Protein AF-A0A938F1K5-F1 (afdb_monomer_lite)

Structure (mmCIF, N/CA/C/O backbone):
data_AF-A0A938F1K5-F1
#
_entry.id   AF-A0A938F1K5-F1
#
loop_
_atom_site.group_PDB
_atom_site.id
_atom_site.type_symbol
_atom_site.label_atom_id
_atom_site.label_alt_id
_atom_site.label_comp_id
_atom_site.label_asym_id
_atom_site.label_entity_id
_atom_site.label_seq_id
_atom_site.pdbx_PDB_ins_code
_atom_site.Cartn_x
_atom_site.Cartn_y
_atom_site.Cartn_z
_atom_site.occupancy
_atom_site.B_iso_or_equiv
_atom_site.auth_seq_id
_atom_site.auth_comp_id
_atom_site.auth_asym_id
_atom_site.auth_atom_id
_atom_site.pdbx_PDB_model_num
ATOM 1 N N . MET A 1 1 ? -72.148 15.619 46.152 1.00 45.03 1 MET A N 1
ATOM 2 C CA . MET A 1 1 ? -72.691 14.249 46.054 1.00 45.03 1 MET A CA 1
ATOM 3 C C . MET A 1 1 ? -72.839 13.900 44.579 1.00 45.03 1 MET A C 1
ATOM 5 O O . MET A 1 1 ? -73.710 14.463 43.935 1.00 45.03 1 MET A O 1
ATOM 9 N N . ASN A 1 2 ? -71.893 13.121 44.042 1.00 37.00 2 ASN A N 1
ATOM 10 C CA . ASN A 1 2 ? -72.047 12.071 43.017 1.00 37.00 2 ASN A CA 1
ATOM 11 C C . ASN A 1 2 ? -70.703 11.811 42.325 1.00 37.00 2 ASN A C 1
ATOM 13 O O . ASN A 1 2 ? -70.146 12.663 41.639 1.00 37.00 2 ASN A O 1
ATOM 17 N N . HIS A 1 3 ? -70.195 10.608 42.582 1.00 43.59 3 HIS A N 1
ATOM 18 C CA . HIS A 1 3 ? -69.033 9.993 41.961 1.00 43.59 3 HIS A CA 1
ATOM 19 C C . HIS A 1 3 ? -69.298 9.670 40.489 1.00 43.59 3 HIS A C 1
ATOM 21 O O . HIS A 1 3 ? -70.386 9.212 40.147 1.00 43.59 3 HIS A O 1
ATOM 27 N N . ASN A 1 4 ? -68.254 9.737 39.661 1.00 49.34 4 ASN A N 1
ATOM 28 C CA . ASN A 1 4 ? -68.052 8.700 38.657 1.00 49.34 4 ASN A CA 1
ATOM 29 C C . ASN A 1 4 ? -66.555 8.449 38.436 1.00 49.34 4 ASN A C 1
ATOM 31 O O . ASN A 1 4 ? -65.788 9.358 38.127 1.00 49.34 4 ASN A O 1
ATOM 35 N N . LEU A 1 5 ? -66.154 7.202 38.674 1.00 49.12 5 LEU A N 1
ATOM 36 C CA . LEU A 1 5 ? -64.832 6.655 38.397 1.00 49.12 5 LEU A CA 1
ATOM 37 C C . LEU A 1 5 ? -64.698 6.388 36.896 1.00 49.12 5 LEU A C 1
ATOM 39 O O . LEU A 1 5 ? -65.595 5.797 36.305 1.00 49.12 5 LEU A O 1
ATOM 43 N N . ASN A 1 6 ? -63.531 6.679 36.318 1.00 47.38 6 ASN A N 1
ATOM 44 C CA . ASN A 1 6 ? -63.042 5.892 35.191 1.00 47.38 6 ASN A CA 1
ATOM 45 C C . ASN A 1 6 ? -61.518 5.720 35.258 1.00 47.38 6 ASN A C 1
ATOM 47 O O . ASN A 1 6 ? -60.753 6.682 35.276 1.00 47.38 6 ASN A O 1
ATOM 51 N N . LYS A 1 7 ? -61.109 4.451 35.343 1.00 47.84 7 LYS A N 1
ATOM 52 C CA . LYS A 1 7 ? -59.736 3.938 35.263 1.00 47.84 7 LYS A CA 1
ATOM 53 C C . LYS A 1 7 ? -59.241 3.987 33.815 1.00 47.84 7 LYS A C 1
ATOM 55 O O . LYS A 1 7 ? -59.964 3.530 32.945 1.00 47.84 7 LYS A O 1
ATOM 60 N N . HIS A 1 8 ? -57.974 4.345 33.604 1.00 39.22 8 HIS A N 1
ATOM 61 C CA . HIS A 1 8 ? -57.104 3.810 32.537 1.00 39.22 8 HIS A CA 1
ATOM 62 C C . HIS A 1 8 ? -55.641 4.020 32.974 1.00 39.22 8 HIS A C 1
ATOM 64 O O . HIS A 1 8 ? -55.152 5.140 33.004 1.00 39.22 8 HIS A O 1
ATOM 70 N N . SER A 1 9 ? -55.033 3.057 33.672 1.00 36.84 9 SER A N 1
ATOM 71 C CA . SER A 1 9 ? -54.115 2.017 33.167 1.00 36.84 9 SER A CA 1
ATOM 72 C C . SER A 1 9 ? -53.056 2.462 32.140 1.00 36.84 9 SER A C 1
ATOM 74 O O . SER A 1 9 ? -53.370 2.816 31.008 1.00 36.84 9 SER A O 1
ATOM 76 N N . HIS A 1 10 ? -51.805 2.362 32.600 1.00 41.28 10 HIS A N 1
ATOM 77 C CA . HIS A 1 10 ? -50.490 2.331 31.952 1.00 41.28 10 HIS A CA 1
ATOM 78 C C . HIS A 1 10 ? -50.377 2.198 30.424 1.00 41.28 10 HIS A C 1
ATOM 80 O O . HIS A 1 10 ? -50.925 1.280 29.818 1.00 41.28 10 HIS A O 1
ATOM 86 N N . ASN A 1 11 ? -49.424 2.951 29.853 1.00 33.06 11 ASN A N 1
ATOM 87 C CA . ASN A 1 11 ? -48.553 2.415 28.803 1.00 33.06 11 ASN A CA 1
ATOM 88 C C . ASN A 1 11 ? -47.155 3.073 28.817 1.00 33.06 11 ASN A C 1
ATOM 90 O O . ASN A 1 11 ? -46.880 4.016 28.078 1.00 33.06 11 ASN A O 1
ATOM 94 N N . HIS A 1 12 ? -46.249 2.567 29.662 1.00 39.44 12 HIS A N 1
ATOM 95 C CA . HIS A 1 12 ? -44.811 2.787 29.482 1.00 39.44 12 HIS A CA 1
ATOM 96 C C . HIS A 1 12 ? -44.342 1.904 28.318 1.00 39.44 12 HIS A C 1
ATOM 98 O O . HIS A 1 12 ? -44.033 0.726 28.501 1.00 39.44 12 HIS A O 1
ATOM 104 N N . LYS A 1 13 ? -44.289 2.460 27.103 1.00 39.50 13 LYS A N 1
ATOM 105 C CA . LYS A 1 13 ? -43.637 1.787 25.977 1.00 39.50 13 LYS A CA 1
ATOM 106 C C . LYS A 1 13 ? -42.126 1.751 26.210 1.00 39.50 13 LYS A C 1
ATOM 108 O O . LYS A 1 13 ? -41.447 2.773 26.194 1.00 39.50 13 LYS A O 1
ATOM 113 N N . GLN A 1 14 ? -41.626 0.535 26.407 1.00 43.91 14 GLN A N 1
ATOM 114 C CA . GLN A 1 14 ? -40.222 0.150 26.319 1.00 43.91 14 GLN A CA 1
ATOM 115 C C . GLN A 1 14 ? -39.582 0.670 25.020 1.00 43.91 14 GLN A C 1
ATOM 117 O O . GLN A 1 14 ? -39.765 0.095 23.950 1.00 43.91 14 GLN A O 1
ATOM 122 N N . HIS A 1 15 ? -38.747 1.699 25.130 1.00 40.53 15 HIS A N 1
ATOM 123 C CA . HIS A 1 15 ? -37.741 2.052 24.128 1.00 40.53 15 HIS A CA 1
ATOM 124 C C . HIS A 1 15 ? -36.351 1.774 24.710 1.00 40.53 15 HIS A C 1
ATOM 126 O O . HIS A 1 15 ? -35.669 2.675 25.174 1.00 40.53 15 HIS A O 1
ATOM 132 N N . GLY A 1 16 ? -35.938 0.503 24.729 1.00 40.06 16 GLY A N 1
ATOM 133 C CA . GLY A 1 16 ? -34.612 0.119 25.244 1.00 40.06 16 GLY A CA 1
ATOM 134 C C . GLY A 1 16 ? -33.884 -0.975 24.462 1.00 40.06 16 GLY A C 1
ATOM 135 O O . GLY A 1 16 ? -32.674 -1.110 24.598 1.00 40.06 16 GLY A O 1
ATOM 136 N N . LYS A 1 17 ? -34.572 -1.748 23.610 1.00 42.88 17 LYS A N 1
ATOM 137 C CA . LYS A 1 17 ? -33.979 -2.959 23.006 1.00 42.88 17 LYS A CA 1
ATOM 138 C C . LYS A 1 17 ? -33.414 -2.790 21.587 1.00 42.88 17 LYS A C 1
ATOM 140 O O . LYS A 1 17 ? -32.653 -3.639 21.144 1.00 42.88 17 LYS A O 1
ATOM 145 N N . THR A 1 18 ? -33.696 -1.688 20.889 1.00 43.84 18 THR A N 1
ATOM 146 C CA . THR A 1 18 ? -33.260 -1.505 19.483 1.00 43.84 18 THR A CA 1
ATOM 147 C C . THR A 1 18 ? -31.879 -0.841 19.332 1.00 43.84 18 THR A C 1
ATOM 149 O O . THR A 1 18 ? -31.252 -0.961 18.284 1.00 43.84 18 THR A O 1
ATOM 152 N N . GLN A 1 19 ? -31.368 -0.158 20.362 1.00 45.97 19 GLN A N 1
ATOM 153 C CA . GLN A 1 19 ? -30.104 0.601 20.287 1.00 45.97 19 GLN A CA 1
ATOM 154 C C . GLN A 1 19 ? -28.850 -0.285 20.444 1.00 45.97 19 GLN A C 1
ATOM 156 O O . GLN A 1 19 ? -27.833 -0.036 19.801 1.00 45.97 19 GLN A O 1
ATOM 161 N N . VAL A 1 20 ? -28.921 -1.351 21.250 1.00 45.34 20 VAL A N 1
ATOM 162 C CA . VAL A 1 20 ? -27.762 -2.215 21.559 1.00 45.34 20 VAL A CA 1
ATOM 163 C C . VAL A 1 20 ? -27.386 -3.117 20.376 1.00 45.34 20 VAL A C 1
ATOM 165 O O . VAL A 1 20 ? -26.205 -3.275 20.073 1.00 45.34 20 VAL A O 1
ATOM 168 N N . HIS A 1 21 ? -28.373 -3.634 19.636 1.00 46.75 21 HIS A N 1
ATOM 169 C CA . HIS A 1 21 ? -28.112 -4.492 18.473 1.00 46.75 21 HIS A CA 1
ATOM 170 C C . HIS A 1 21 ? -27.417 -3.751 17.318 1.00 46.75 21 HIS A C 1
ATOM 172 O O . HIS A 1 21 ? -26.461 -4.275 16.754 1.00 46.75 21 HIS A O 1
ATOM 178 N N . LYS A 1 22 ? -27.792 -2.494 17.029 1.00 45.00 22 LYS A N 1
ATOM 179 C CA . LYS A 1 22 ? -27.147 -1.708 15.958 1.00 45.00 22 LYS A CA 1
ATOM 180 C C . LYS A 1 22 ? -25.665 -1.412 16.221 1.00 45.00 22 LYS A C 1
ATOM 182 O O . LYS A 1 22 ? -24.889 -1.298 15.275 1.00 45.00 22 LYS A O 1
ATOM 187 N N . LYS A 1 23 ? -25.250 -1.290 17.487 1.00 46.84 23 LYS A N 1
ATOM 188 C CA . LYS A 1 23 ? -23.860 -0.960 17.846 1.00 46.84 23 LYS A CA 1
ATOM 189 C C . LYS A 1 23 ? -22.909 -2.148 17.639 1.00 46.84 23 LYS A C 1
ATOM 191 O O . LYS A 1 23 ? -21.781 -1.947 17.193 1.00 46.84 23 LYS A O 1
ATOM 196 N N . HIS A 1 24 ? -23.378 -3.376 17.888 1.00 50.62 24 HIS A N 1
ATOM 197 C CA . HIS A 1 24 ? -22.597 -4.595 17.641 1.00 50.62 24 HIS A CA 1
ATOM 198 C C . HIS A 1 24 ? -22.406 -4.898 16.147 1.00 50.62 24 HIS A C 1
ATOM 200 O O . HIS A 1 24 ? -21.309 -5.310 15.759 1.00 50.62 24 HIS A O 1
ATOM 206 N N . ASP A 1 25 ? -23.413 -4.653 15.302 1.00 57.00 25 ASP A N 1
ATOM 207 C CA . ASP A 1 25 ? -23.299 -4.889 13.853 1.00 57.00 25 ASP A CA 1
ATOM 208 C C . ASP A 1 25 ? -22.308 -3.924 13.182 1.00 57.00 25 ASP A C 1
ATOM 210 O O . ASP A 1 25 ? -21.501 -4.335 12.345 1.00 57.00 25 ASP A O 1
ATOM 214 N N . HIS A 1 26 ? -22.269 -2.659 13.614 1.00 55.59 26 HIS A N 1
ATOM 215 C CA . HIS A 1 26 ? -21.325 -1.676 13.073 1.00 55.59 26 HIS A CA 1
ATOM 216 C C . HIS A 1 26 ? -19.850 -2.017 13.343 1.00 55.59 26 HIS A C 1
ATOM 218 O O . HIS A 1 26 ? -19.008 -1.790 12.475 1.00 55.59 26 HIS A O 1
ATOM 224 N N . HIS A 1 27 ? -19.512 -2.581 14.508 1.00 53.53 27 HIS A N 1
ATOM 225 C CA . HIS A 1 27 ? -18.130 -2.995 14.794 1.00 53.53 27 HIS A CA 1
ATOM 226 C C . HIS A 1 27 ? -17.691 -4.206 13.964 1.00 53.53 27 HIS A C 1
ATOM 228 O O . HIS A 1 27 ? -16.532 -4.280 13.556 1.00 53.53 27 HIS A O 1
ATOM 234 N N . ARG A 1 28 ? -18.604 -5.136 13.656 1.00 58.69 28 ARG A N 1
ATOM 235 C CA . ARG A 1 28 ? -18.290 -6.280 12.787 1.00 58.69 28 ARG A CA 1
ATOM 236 C C . ARG A 1 28 ? -17.989 -5.853 11.354 1.00 58.69 28 ARG A C 1
ATOM 238 O O . ARG A 1 28 ? -17.042 -6.381 10.776 1.00 58.69 28 ARG A O 1
ATOM 245 N N . HIS A 1 29 ? -18.728 -4.872 10.836 1.00 60.88 29 HIS A N 1
ATOM 246 C CA . HIS A 1 29 ? -18.500 -4.330 9.496 1.00 60.88 29 HIS A CA 1
ATOM 247 C C . HIS A 1 29 ? -17.109 -3.689 9.334 1.00 60.88 29 HIS A C 1
ATOM 249 O O . HIS A 1 29 ? -16.463 -3.904 8.315 1.00 60.88 29 HIS A O 1
ATOM 255 N N . MET A 1 30 ? -16.580 -2.988 10.346 1.00 63.03 30 MET A N 1
ATOM 256 C CA . MET A 1 30 ? -15.235 -2.394 10.232 1.00 63.03 30 MET A CA 1
ATOM 257 C C . MET A 1 30 ? -14.100 -3.432 10.262 1.00 63.03 30 MET A C 1
ATOM 259 O O . MET A 1 30 ? -13.088 -3.267 9.584 1.00 63.03 30 MET A O 1
ATOM 263 N N . ILE A 1 31 ? -14.262 -4.528 11.014 1.00 67.38 31 ILE A N 1
ATOM 264 C CA . ILE A 1 31 ? -13.245 -5.593 11.093 1.00 67.38 31 ILE A CA 1
ATOM 265 C C . ILE A 1 31 ? -13.188 -6.396 9.791 1.00 67.38 31 ILE A C 1
ATOM 267 O O . ILE A 1 31 ? -12.103 -6.801 9.360 1.00 67.38 31 ILE A O 1
ATOM 271 N N . SER A 1 32 ? -14.341 -6.638 9.154 1.00 77.06 32 SER A N 1
ATOM 272 C CA . SER A 1 32 ? -14.378 -7.322 7.859 1.00 77.06 32 SER A CA 1
ATOM 273 C C . SER A 1 32 ? -13.663 -6.529 6.773 1.00 77.06 32 SER A C 1
ATOM 275 O O . SER A 1 32 ? -13.012 -7.142 5.932 1.00 77.06 32 SER A O 1
ATOM 277 N N . ASP A 1 33 ? -13.705 -5.198 6.822 1.00 83.88 33 ASP A N 1
ATOM 278 C CA . ASP A 1 33 ? -13.128 -4.356 5.775 1.00 83.88 33 ASP A CA 1
ATOM 279 C C . ASP A 1 33 ? -11.604 -4.488 5.689 1.00 83.88 33 ASP A C 1
ATOM 281 O O . ASP A 1 33 ? -11.070 -4.688 4.599 1.00 83.88 33 ASP A O 1
ATOM 285 N N . PHE A 1 34 ? -10.892 -4.449 6.821 1.00 87.75 34 PHE A N 1
ATOM 286 C CA . PHE A 1 34 ? -9.436 -4.647 6.830 1.00 87.75 34 PHE A CA 1
ATOM 287 C C . PHE A 1 34 ? -9.040 -6.061 6.410 1.00 87.75 34 PHE A C 1
ATOM 289 O O . PHE A 1 34 ? -8.086 -6.227 5.656 1.00 87.75 34 PHE A O 1
ATOM 296 N N . LYS A 1 35 ? -9.802 -7.078 6.833 1.00 91.81 35 LYS A N 1
ATOM 297 C CA . LYS A 1 35 ? -9.563 -8.467 6.423 1.00 91.81 35 LYS A CA 1
ATOM 298 C C . LYS A 1 35 ? -9.733 -8.647 4.914 1.00 91.81 35 LYS A C 1
ATOM 300 O O . LYS A 1 35 ? -8.917 -9.306 4.281 1.00 91.81 35 LYS A O 1
ATOM 305 N N . ILE A 1 36 ? -10.803 -8.093 4.348 1.00 92.94 36 ILE A N 1
ATOM 306 C CA . ILE A 1 36 ? -11.100 -8.193 2.916 1.00 92.94 36 ILE A CA 1
ATOM 307 C C . ILE A 1 36 ? -10.014 -7.474 2.113 1.00 92.94 36 ILE A C 1
ATOM 309 O O . ILE A 1 36 ? -9.461 -8.059 1.184 1.00 92.94 36 ILE A O 1
ATOM 313 N N . ARG A 1 37 ? -9.658 -6.248 2.518 1.00 95.06 37 ARG A N 1
ATOM 314 C CA . ARG A 1 37 ? -8.561 -5.487 1.907 1.00 95.06 37 ARG A CA 1
ATOM 315 C C . ARG A 1 37 ? -7.253 -6.260 1.951 1.00 95.06 37 ARG A C 1
ATOM 317 O O . ARG A 1 37 ? -6.636 -6.413 0.909 1.00 95.06 37 ARG A O 1
ATOM 324 N N . PHE A 1 38 ? -6.893 -6.809 3.113 1.00 96.44 38 PHE A N 1
ATOM 325 C CA . PHE A 1 38 ? -5.700 -7.637 3.277 1.00 96.44 38 PHE A CA 1
ATOM 326 C C . PHE A 1 38 ? -5.682 -8.808 2.290 1.00 96.44 38 PHE A C 1
ATOM 328 O O . PHE A 1 38 ? -4.712 -8.967 1.568 1.00 96.44 38 PHE A O 1
ATOM 335 N N . ILE A 1 39 ? -6.764 -9.587 2.187 1.00 96.81 39 ILE A N 1
ATOM 336 C CA . ILE A 1 39 ? -6.802 -10.759 1.297 1.00 96.81 39 ILE A CA 1
ATOM 337 C C . ILE A 1 39 ? -6.598 -10.356 -0.169 1.00 96.81 39 ILE A C 1
ATOM 339 O O . ILE A 1 39 ? -5.759 -10.940 -0.852 1.00 96.81 39 ILE A O 1
ATOM 343 N N . PHE A 1 40 ? -7.348 -9.368 -0.661 1.00 97.31 40 PHE A N 1
ATOM 344 C CA . PHE A 1 40 ? -7.239 -8.942 -2.059 1.00 97.31 40 PHE A CA 1
ATOM 345 C C . PHE A 1 40 ? -5.893 -8.281 -2.362 1.00 97.31 40 PHE A C 1
ATOM 347 O O . PHE A 1 40 ? -5.310 -8.559 -3.409 1.00 97.31 40 PHE A O 1
ATOM 354 N N . SER A 1 41 ? -5.389 -7.442 -1.453 1.00 97.25 41 SER A N 1
ATOM 355 C CA . SER A 1 41 ? -4.065 -6.832 -1.579 1.00 97.25 41 SER A CA 1
ATOM 356 C C . SER A 1 41 ? -2.971 -7.891 -1.573 1.00 97.25 41 SER A C 1
ATOM 358 O O . SER A 1 41 ? -2.186 -7.911 -2.508 1.00 97.25 41 SER A O 1
ATOM 360 N N . SER A 1 42 ? -2.999 -8.855 -0.653 1.00 97.81 42 SER A N 1
ATOM 361 C CA . SER A 1 42 ? -1.989 -9.914 -0.576 1.00 97.81 42 SER A CA 1
ATOM 362 C C . SER A 1 42 ? -1.990 -10.824 -1.799 1.00 97.81 42 SER A C 1
ATOM 364 O O . SER A 1 42 ? -0.923 -11.179 -2.293 1.00 97.81 42 SER A O 1
ATOM 366 N N . ILE A 1 43 ? -3.165 -11.162 -2.346 1.00 98.12 43 ILE A N 1
ATOM 367 C CA . ILE A 1 43 ? -3.252 -11.906 -3.613 1.00 98.12 43 ILE A CA 1
ATOM 368 C C . ILE A 1 43 ? -2.612 -11.104 -4.751 1.00 98.12 43 ILE A C 1
ATOM 370 O O . ILE A 1 43 ? -1.866 -11.672 -5.544 1.00 98.12 43 ILE A O 1
ATOM 374 N N . ALA A 1 44 ? -2.871 -9.796 -4.824 1.00 97.69 44 ALA A N 1
ATOM 375 C CA . ALA A 1 44 ? -2.260 -8.914 -5.815 1.00 97.69 44 ALA A CA 1
ATOM 376 C C . ALA A 1 44 ? -0.757 -8.678 -5.564 1.00 97.69 44 ALA A C 1
ATOM 378 O O . ALA A 1 44 ? -0.008 -8.468 -6.514 1.00 97.69 44 ALA A O 1
ATOM 379 N N . THR A 1 45 ? -0.283 -8.757 -4.321 1.00 98.00 45 THR A N 1
ATOM 380 C CA . THR A 1 45 ? 1.135 -8.611 -3.971 1.00 98.00 45 THR A CA 1
ATOM 381 C C . THR A 1 45 ? 1.972 -9.788 -4.461 1.00 98.00 45 THR A C 1
ATOM 383 O O . THR A 1 45 ? 3.131 -9.595 -4.821 1.00 98.00 45 THR A O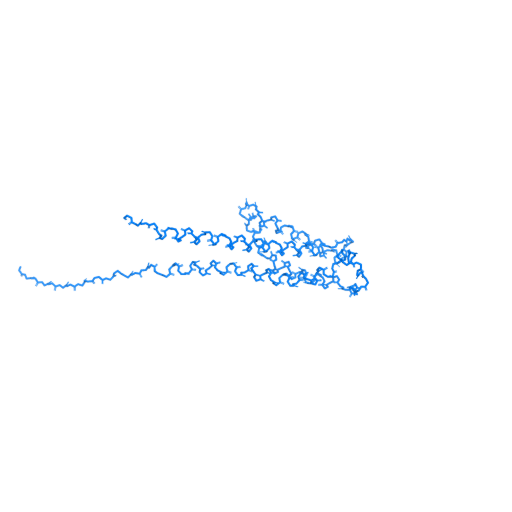 1
ATOM 386 N N . VAL A 1 46 ? 1.409 -11.000 -4.553 1.00 96.50 46 VAL A N 1
ATOM 387 C CA . VAL A 1 46 ? 2.131 -12.178 -5.071 1.00 96.50 46 VAL A CA 1
ATOM 388 C C . VAL A 1 46 ? 2.749 -11.922 -6.456 1.00 96.50 46 VAL A C 1
ATOM 390 O O . VAL A 1 46 ? 3.969 -12.056 -6.578 1.00 96.50 46 VAL A O 1
ATOM 393 N N . PRO A 1 47 ? 1.994 -11.519 -7.499 1.00 93.88 47 PRO A N 1
ATOM 394 C CA . PRO A 1 47 ? 2.598 -11.204 -8.788 1.00 93.88 47 PRO A CA 1
ATOM 395 C C . PRO A 1 47 ? 3.551 -10.002 -8.717 1.00 93.88 47 PRO A C 1
ATOM 397 O O . PRO A 1 47 ? 4.554 -10.014 -9.420 1.00 93.88 47 PRO A O 1
ATOM 400 N N . VAL A 1 48 ? 3.316 -9.006 -7.852 1.00 95.75 48 VAL A N 1
ATOM 401 C CA . VAL A 1 48 ? 4.249 -7.872 -7.666 1.00 95.75 48 VAL A CA 1
ATOM 402 C C . VAL A 1 48 ? 5.617 -8.346 -7.164 1.00 95.75 48 VAL A C 1
ATOM 404 O O . VAL A 1 48 ? 6.642 -7.922 -7.692 1.00 95.75 48 VAL A O 1
ATOM 407 N N . ILE A 1 49 ? 5.646 -9.253 -6.184 1.00 94.12 49 ILE A N 1
ATOM 408 C CA . ILE A 1 49 ? 6.887 -9.841 -5.659 1.00 94.12 49 ILE A CA 1
ATOM 409 C C . ILE A 1 49 ? 7.589 -10.668 -6.741 1.00 94.12 49 ILE A C 1
ATOM 411 O O . ILE A 1 49 ? 8.797 -10.535 -6.917 1.00 94.12 49 ILE A O 1
ATOM 415 N N . LEU A 1 50 ? 6.849 -11.486 -7.494 1.00 90.81 50 LEU A N 1
ATOM 416 C CA . LEU A 1 50 ? 7.422 -12.312 -8.564 1.00 90.81 50 LEU A CA 1
ATOM 417 C C . LEU A 1 50 ? 8.000 -11.471 -9.713 1.00 90.81 50 LEU A C 1
ATOM 419 O O . LEU A 1 50 ? 9.025 -11.831 -10.288 1.00 90.81 50 LEU A O 1
ATOM 423 N N . LEU A 1 51 ? 7.370 -10.340 -10.041 1.00 89.75 51 LEU A N 1
ATOM 424 C CA . LEU A 1 51 ? 7.836 -9.412 -11.076 1.00 89.75 51 LEU A CA 1
ATOM 425 C C . LEU A 1 51 ? 8.915 -8.427 -10.574 1.00 89.75 51 LEU A C 1
ATOM 427 O O . LEU A 1 51 ? 9.440 -7.655 -11.374 1.00 89.75 51 LEU A O 1
ATOM 431 N N . SER A 1 52 ? 9.258 -8.434 -9.280 1.00 89.38 52 SER A N 1
ATOM 432 C CA . SER A 1 52 ? 10.244 -7.508 -8.708 1.00 89.38 52 SER A CA 1
ATOM 433 C C . SER A 1 52 ? 11.674 -7.845 -9.164 1.00 89.38 52 SER A C 1
ATOM 435 O O . SER A 1 52 ? 12.130 -8.970 -8.929 1.00 89.38 52 SER A O 1
ATOM 437 N N 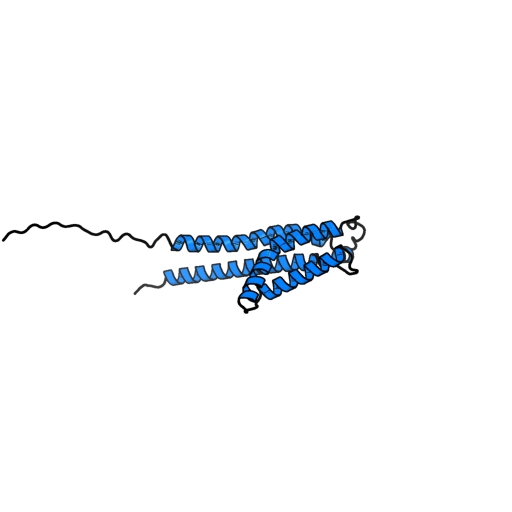. PRO A 1 53 ? 12.434 -6.883 -9.733 1.00 85.88 53 PRO A N 1
ATOM 438 C CA . PRO A 1 53 ? 13.818 -7.106 -10.164 1.00 85.88 53 PRO A CA 1
ATOM 439 C C . PRO A 1 53 ? 14.739 -7.568 -9.031 1.00 85.88 53 PRO A C 1
ATOM 441 O O . PRO A 1 53 ? 15.552 -8.470 -9.221 1.00 85.88 53 PRO A O 1
ATOM 444 N N . ILE A 1 54 ? 14.581 -6.998 -7.830 1.00 85.81 54 ILE A N 1
ATOM 445 C CA . ILE A 1 54 ? 15.387 -7.353 -6.651 1.00 85.81 54 ILE A CA 1
ATOM 446 C C . ILE A 1 54 ? 15.153 -8.819 -6.266 1.00 85.81 54 ILE A C 1
ATOM 448 O O . ILE A 1 54 ? 16.103 -9.553 -5.990 1.00 85.81 54 ILE A O 1
ATOM 452 N N . ILE A 1 55 ? 13.894 -9.263 -6.286 1.00 86.75 55 ILE A N 1
ATOM 453 C CA . ILE A 1 55 ? 13.518 -10.640 -5.948 1.00 86.75 55 ILE A CA 1
ATOM 454 C C . ILE A 1 55 ? 13.978 -11.616 -7.034 1.00 86.75 55 ILE A C 1
ATOM 456 O O . ILE A 1 55 ? 14.527 -12.669 -6.715 1.00 86.75 55 ILE A O 1
ATOM 460 N N . GLN A 1 56 ? 13.823 -11.268 -8.312 1.00 87.44 56 GLN A N 1
ATOM 461 C CA . GLN A 1 56 ? 14.311 -12.100 -9.415 1.00 87.44 56 GLN A CA 1
ATOM 462 C C . GLN A 1 56 ? 15.830 -12.253 -9.390 1.00 87.44 56 GLN A C 1
ATOM 464 O O . GLN A 1 56 ? 16.323 -13.369 -9.548 1.00 87.44 56 GLN A O 1
ATOM 469 N N . LYS A 1 57 ? 16.565 -11.171 -9.116 1.00 86.50 57 LYS A N 1
ATOM 470 C CA . LYS A 1 57 ? 18.020 -11.197 -8.933 1.00 86.50 57 LYS A CA 1
ATOM 471 C C . LYS A 1 57 ? 18.431 -12.085 -7.767 1.00 86.50 57 LYS A C 1
ATOM 473 O O . LYS A 1 57 ? 19.337 -12.906 -7.889 1.00 86.50 57 LYS A O 1
ATOM 478 N N . PHE A 1 58 ? 17.728 -11.973 -6.642 1.00 87.19 58 PHE A N 1
ATOM 479 C CA . PHE A 1 58 ? 17.960 -12.830 -5.483 1.00 87.19 58 PHE A CA 1
ATOM 480 C C . PHE A 1 58 ? 17.736 -14.319 -5.802 1.00 87.19 58 PHE A C 1
ATOM 482 O O . PHE A 1 58 ? 18.530 -15.165 -5.392 1.00 87.19 58 PHE A O 1
ATOM 489 N N . LEU A 1 59 ? 16.696 -14.640 -6.576 1.00 85.50 59 LEU A N 1
ATOM 490 C CA . LEU A 1 59 ? 16.349 -16.008 -6.977 1.00 85.50 59 LEU A CA 1
ATOM 491 C C . LEU A 1 59 ? 17.090 -16.509 -8.231 1.00 85.50 59 LEU A C 1
ATOM 493 O O . LEU A 1 59 ? 16.915 -17.668 -8.600 1.00 85.50 59 LEU A O 1
ATOM 497 N N . ARG A 1 60 ? 17.925 -15.676 -8.872 1.00 84.06 60 ARG A N 1
ATOM 498 C CA . ARG A 1 60 ? 18.600 -15.953 -10.158 1.00 84.06 60 ARG A CA 1
ATOM 499 C C . ARG A 1 60 ? 17.630 -16.312 -11.296 1.00 84.06 60 ARG A C 1
ATOM 501 O O . ARG A 1 60 ? 17.901 -17.210 -12.089 1.00 84.06 60 ARG A O 1
ATOM 508 N N . LEU A 1 61 ? 16.497 -15.613 -11.365 1.00 79.62 61 LEU A N 1
ATOM 509 C CA . LEU A 1 61 ? 15.431 -15.797 -12.367 1.00 79.62 61 LEU A CA 1
ATOM 510 C C . LEU A 1 61 ? 15.298 -14.596 -13.324 1.00 79.62 61 LEU A C 1
ATOM 512 O O . LEU A 1 61 ? 14.241 -14.404 -13.923 1.00 79.62 61 LEU A O 1
ATOM 516 N N . GLU A 1 62 ? 16.348 -13.777 -13.437 1.00 72.56 62 GLU A N 1
ATOM 517 C CA . GLU A 1 62 ? 16.351 -12.487 -14.149 1.00 72.56 62 GLU A CA 1
ATOM 518 C C . GLU A 1 62 ? 15.864 -12.599 -15.608 1.00 72.56 62 GLU A C 1
ATOM 520 O O . GLU A 1 62 ? 15.143 -11.724 -16.082 1.00 72.56 62 GLU A O 1
ATOM 525 N N . ASP A 1 63 ? 16.154 -13.717 -16.278 1.00 70.06 63 ASP A N 1
ATOM 526 C CA . ASP A 1 63 ? 15.854 -13.924 -17.702 1.00 70.06 63 ASP A CA 1
ATOM 527 C C . ASP A 1 63 ? 14.428 -14.437 -17.992 1.00 70.06 63 ASP A C 1
ATOM 529 O O . ASP A 1 63 ? 14.041 -14.581 -19.151 1.00 70.06 63 ASP A O 1
ATOM 533 N N . ILE A 1 64 ? 13.631 -14.756 -16.965 1.00 70.50 64 ILE A N 1
ATOM 534 C CA . ILE A 1 64 ? 12.366 -15.498 -17.149 1.00 70.50 64 ILE A CA 1
ATOM 535 C C . ILE A 1 64 ? 11.155 -14.562 -17.243 1.00 70.50 64 ILE A C 1
ATOM 537 O O . ILE A 1 64 ? 10.196 -14.850 -17.958 1.00 70.50 64 ILE A O 1
ATOM 541 N N . LEU A 1 65 ? 11.171 -13.450 -16.504 1.00 72.50 65 LEU A N 1
ATOM 542 C CA . LEU A 1 65 ? 9.983 -12.619 -16.259 1.00 72.50 65 LEU A CA 1
ATOM 543 C C . LEU A 1 65 ? 10.131 -11.162 -16.732 1.00 72.50 65 LEU A C 1
ATOM 545 O O . LEU A 1 65 ? 9.186 -10.383 -16.600 1.00 72.50 65 LEU A O 1
ATOM 549 N N . GLN A 1 66 ? 11.272 -10.793 -17.318 1.00 74.56 66 GLN A N 1
ATOM 550 C CA . GLN A 1 66 ? 11.522 -9.454 -17.862 1.00 74.56 66 GLN A CA 1
ATOM 551 C C . GLN A 1 66 ? 11.100 -9.369 -19.334 1.00 74.56 66 GLN A C 1
ATOM 553 O O . GLN A 1 66 ? 11.914 -9.401 -20.253 1.00 74.56 66 GLN A O 1
ATOM 558 N N . PHE A 1 67 ? 9.792 -9.270 -19.568 1.00 84.75 67 PHE A N 1
ATOM 559 C CA . PHE A 1 67 ? 9.234 -9.020 -20.899 1.00 84.75 67 PHE A CA 1
ATOM 560 C C . PHE A 1 67 ? 9.043 -7.513 -21.153 1.00 84.75 67 PHE A C 1
ATOM 562 O O . PHE A 1 67 ? 8.854 -6.745 -20.204 1.00 84.75 67 PHE A O 1
ATOM 569 N N . PRO A 1 68 ? 9.033 -7.052 -22.417 1.00 85.62 68 PRO A N 1
ATOM 570 C CA . PRO A 1 68 ? 8.789 -5.647 -22.733 1.00 85.62 68 PRO A CA 1
ATOM 571 C C . PRO A 1 68 ? 7.480 -5.138 -22.111 1.00 85.62 68 PRO A C 1
ATOM 573 O O . PRO A 1 68 ? 6.405 -5.672 -22.372 1.00 85.62 68 PRO A O 1
ATOM 576 N N . GLY A 1 69 ? 7.571 -4.098 -21.278 1.00 88.25 69 GLY A N 1
ATOM 577 C CA . GLY A 1 69 ? 6.412 -3.493 -20.617 1.00 88.25 69 GLY A CA 1
ATOM 578 C C . GLY A 1 69 ? 6.012 -4.102 -19.267 1.00 88.25 69 GLY A C 1
ATOM 579 O O . GLY A 1 69 ? 5.016 -3.653 -18.697 1.00 88.25 69 GLY A O 1
ATOM 580 N N . TYR A 1 70 ? 6.781 -5.045 -18.702 1.00 90.00 70 TYR A N 1
ATOM 581 C CA . TYR A 1 70 ? 6.525 -5.593 -17.356 1.00 90.00 70 TYR A CA 1
ATOM 582 C C . TYR A 1 70 ? 6.397 -4.501 -16.279 1.00 90.00 70 TYR A C 1
ATOM 584 O O . TYR A 1 70 ? 5.587 -4.622 -15.363 1.00 90.00 70 TYR A O 1
ATOM 592 N N . VAL A 1 71 ? 7.132 -3.394 -16.430 1.00 92.25 71 VAL A N 1
ATOM 593 C CA . VAL A 1 71 ? 7.087 -2.235 -15.527 1.00 92.25 71 VAL A CA 1
ATOM 594 C C . VAL A 1 71 ? 5.691 -1.597 -15.484 1.00 92.25 71 VAL A C 1
ATOM 596 O O . VAL A 1 71 ? 5.229 -1.208 -14.414 1.00 92.25 71 VAL A O 1
ATOM 599 N N . TYR A 1 72 ? 4.969 -1.544 -16.610 1.00 95.19 72 TYR A N 1
ATOM 600 C CA . TYR A 1 72 ? 3.598 -1.017 -16.648 1.00 95.19 72 TYR A CA 1
ATOM 601 C C . TYR A 1 72 ? 2.595 -1.971 -15.997 1.00 95.19 72 TYR A C 1
ATOM 603 O O . TYR A 1 72 ? 1.660 -1.522 -15.334 1.00 95.19 72 TYR A O 1
ATOM 611 N N . VAL A 1 73 ? 2.805 -3.284 -16.138 1.00 94.81 73 VAL A N 1
ATOM 612 C CA . VAL A 1 73 ? 2.013 -4.302 -15.429 1.00 94.81 73 VAL A CA 1
ATOM 613 C C . VAL A 1 73 ? 2.229 -4.172 -13.923 1.00 94.81 73 VAL A C 1
ATOM 615 O O . VAL A 1 73 ? 1.266 -4.123 -13.158 1.00 94.81 73 VAL A O 1
ATOM 618 N N . LEU A 1 74 ? 3.487 -4.041 -13.501 1.00 94.81 74 LEU A N 1
ATOM 619 C CA . LEU A 1 74 ? 3.856 -3.854 -12.105 1.00 94.81 74 LEU A CA 1
ATOM 620 C C . LEU A 1 74 ? 3.248 -2.571 -11.531 1.00 94.81 74 LEU A C 1
ATOM 622 O O . LEU A 1 74 ? 2.646 -2.609 -10.457 1.00 94.81 74 LEU A O 1
ATOM 626 N N . PHE A 1 75 ? 3.330 -1.462 -12.269 1.00 97.38 75 PHE A N 1
ATOM 627 C CA . PHE A 1 75 ? 2.672 -0.205 -11.924 1.00 97.38 75 PHE A CA 1
ATOM 628 C C . PHE A 1 75 ? 1.158 -0.381 -11.768 1.00 97.38 75 PHE A C 1
ATOM 630 O O . PHE A 1 75 ? 0.604 0.053 -10.761 1.00 97.38 75 PHE A O 1
ATOM 637 N N . ALA A 1 76 ? 0.480 -1.048 -12.705 1.00 98.06 76 ALA A N 1
ATOM 638 C CA . ALA A 1 76 ? -0.971 -1.227 -12.665 1.00 98.06 76 ALA A CA 1
ATOM 639 C C . ALA A 1 76 ? -1.432 -2.045 -11.445 1.00 98.06 76 ALA A C 1
ATOM 641 O O . ALA A 1 76 ? -2.345 -1.631 -10.727 1.00 98.06 76 ALA A O 1
ATOM 642 N N . ILE A 1 77 ? -0.774 -3.176 -11.166 1.00 97.88 77 ILE A N 1
ATOM 643 C CA . ILE A 1 77 ? -1.107 -4.021 -10.007 1.00 97.88 77 ILE A CA 1
ATOM 644 C C . ILE A 1 77 ? -0.794 -3.278 -8.702 1.00 97.88 77 ILE A C 1
ATOM 646 O O . ILE A 1 77 ? -1.602 -3.269 -7.773 1.00 97.88 77 ILE A O 1
ATOM 650 N N . SER A 1 78 ? 0.340 -2.582 -8.640 1.00 98.06 78 SER A N 1
ATOM 651 C CA . SER A 1 78 ? 0.729 -1.817 -7.450 1.00 98.06 78 SER A CA 1
ATOM 652 C C . SER A 1 78 ? -0.179 -0.614 -7.212 1.00 98.06 78 SER A C 1
ATOM 654 O O . SER A 1 78 ? -0.483 -0.294 -6.066 1.00 98.06 78 SER A O 1
ATOM 656 N N . SER A 1 79 ? -0.685 0.010 -8.279 1.00 98.38 79 SER A N 1
ATOM 657 C CA . SER A 1 79 ? -1.716 1.050 -8.202 1.00 98.38 79 SER A CA 1
ATOM 658 C C . SER A 1 79 ? -2.988 0.504 -7.565 1.00 98.38 79 SER A C 1
ATOM 660 O O . SER A 1 79 ? -3.550 1.138 -6.674 1.00 98.38 79 SER A O 1
ATOM 662 N N . PHE A 1 80 ? -3.423 -0.698 -7.958 1.00 98.38 80 PHE A N 1
ATOM 663 C CA . PHE A 1 80 ? -4.560 -1.355 -7.316 1.00 98.38 80 PHE A CA 1
ATOM 664 C C . PHE A 1 80 ? -4.313 -1.555 -5.814 1.00 98.38 80 PHE A C 1
ATOM 666 O O . PHE A 1 80 ? -5.160 -1.179 -5.008 1.00 98.38 80 PHE A O 1
ATOM 673 N N . ILE A 1 81 ? -3.146 -2.066 -5.414 1.00 98.44 81 ILE A N 1
ATOM 674 C CA . ILE A 1 81 ? -2.816 -2.276 -3.994 1.00 98.44 81 ILE A CA 1
ATOM 675 C C . ILE A 1 81 ? -2.781 -0.942 -3.231 1.00 98.44 81 ILE A C 1
ATOM 677 O O . ILE A 1 81 ? -3.364 -0.837 -2.150 1.00 98.44 81 ILE A O 1
ATOM 681 N N . PHE A 1 82 ? -2.172 0.095 -3.809 1.00 98.44 82 PHE A N 1
ATOM 682 C CA . PHE A 1 82 ? -2.098 1.436 -3.231 1.00 98.44 82 PHE A CA 1
ATOM 683 C C . PHE A 1 82 ? -3.486 2.060 -3.027 1.00 98.44 82 PHE A C 1
ATOM 685 O O . PHE A 1 82 ? -3.821 2.484 -1.920 1.00 98.44 82 PHE A O 1
ATOM 692 N N . PHE A 1 83 ? -4.327 2.077 -4.065 1.00 98.12 83 PHE A N 1
ATOM 693 C CA . PHE A 1 83 ? -5.642 2.715 -3.999 1.00 98.12 83 PHE A CA 1
ATOM 694 C C . PHE A 1 83 ? -6.697 1.873 -3.285 1.00 98.12 83 PHE A C 1
ATOM 696 O O . PHE A 1 83 ? -7.585 2.442 -2.665 1.00 98.12 83 PHE A O 1
ATOM 703 N N . TYR A 1 84 ? -6.649 0.543 -3.350 1.00 97.44 84 TYR A N 1
ATOM 704 C CA . TYR A 1 84 ? -7.633 -0.313 -2.684 1.00 97.44 84 TYR A CA 1
ATOM 705 C C . TYR A 1 84 ? -7.198 -0.676 -1.260 1.00 97.44 84 TYR A C 1
ATOM 707 O O . TYR A 1 84 ? -7.919 -0.404 -0.292 1.00 97.44 84 TYR A O 1
ATOM 715 N N . GLY A 1 85 ? -6.003 -1.247 -1.115 1.00 96.25 85 GLY A N 1
ATOM 716 C CA . GLY A 1 85 ? -5.438 -1.632 0.177 1.00 96.25 85 GLY A CA 1
ATOM 717 C C . GLY A 1 85 ? -5.055 -0.415 1.014 1.00 96.25 85 GLY A C 1
ATOM 718 O O . GLY A 1 85 ? -5.491 -0.279 2.158 1.00 96.25 85 GLY A O 1
ATOM 719 N N . GLY A 1 86 ? -4.317 0.521 0.415 1.00 96.69 86 GLY A N 1
ATOM 720 C CA . GLY A 1 86 ? -3.784 1.701 1.101 1.00 96.69 86 GLY A CA 1
ATOM 721 C C . GLY A 1 86 ? -4.825 2.748 1.516 1.00 96.69 86 GLY A C 1
ATOM 722 O O . GLY A 1 86 ? -4.555 3.573 2.389 1.00 96.69 86 GLY A O 1
ATOM 723 N N . TRP A 1 87 ? -6.040 2.713 0.961 1.00 96.38 87 TRP A N 1
ATOM 724 C CA . TRP A 1 87 ? -7.051 3.760 1.171 1.00 96.38 87 TRP A CA 1
ATOM 725 C C . TRP A 1 87 ? -7.421 4.018 2.632 1.00 96.38 87 TRP A C 1
ATOM 727 O O . TRP A 1 87 ? -7.699 5.161 2.996 1.00 96.38 87 TRP A O 1
ATOM 737 N N . SER A 1 88 ? -7.417 2.988 3.486 1.00 92.69 88 SER A N 1
ATOM 738 C CA . SER A 1 88 ? -7.701 3.184 4.913 1.00 92.69 88 SER A CA 1
ATOM 739 C C . SER A 1 88 ? -6.653 4.078 5.580 1.00 92.69 88 SER A C 1
ATOM 741 O O . SER A 1 88 ? -7.008 4.978 6.342 1.00 92.69 88 SER A O 1
ATOM 743 N N . PHE A 1 89 ? -5.377 3.877 5.242 1.00 95.69 89 PHE A N 1
ATOM 744 C CA . PHE A 1 89 ? -4.266 4.669 5.767 1.00 95.69 89 PHE A CA 1
ATOM 745 C C . PHE A 1 89 ? -4.266 6.078 5.182 1.00 95.69 89 PHE A C 1
ATOM 747 O O . PHE A 1 89 ? -4.104 7.036 5.926 1.00 95.69 89 PHE A O 1
ATOM 754 N N . LEU A 1 90 ? -4.541 6.229 3.881 1.00 97.38 90 LEU A N 1
ATOM 755 C CA . LEU A 1 90 ? -4.641 7.546 3.239 1.00 97.38 90 LEU A CA 1
ATOM 756 C C . LEU A 1 90 ? -5.762 8.391 3.853 1.00 97.38 90 LEU A C 1
ATOM 758 O O . LEU A 1 90 ? -5.554 9.546 4.222 1.00 97.38 90 LEU A O 1
ATOM 762 N N . LYS A 1 91 ? -6.953 7.806 4.021 1.00 96.31 91 LYS A N 1
ATOM 763 C CA . LYS A 1 91 ? -8.083 8.492 4.654 1.00 96.31 91 LYS A CA 1
ATOM 764 C C . LYS A 1 91 ? -7.789 8.816 6.121 1.00 96.31 91 LYS A C 1
ATOM 766 O O . LYS A 1 91 ? -8.122 9.907 6.578 1.00 96.31 91 LYS A O 1
ATOM 771 N N . GLY A 1 92 ? -7.162 7.888 6.846 1.00 95.19 92 GLY A N 1
ATOM 772 C CA . GLY A 1 92 ? -6.718 8.097 8.224 1.00 95.19 92 GLY A CA 1
ATOM 773 C C . GLY A 1 92 ? -5.713 9.244 8.344 1.00 95.19 92 GLY A C 1
ATOM 774 O O . GLY A 1 92 ? -5.925 10.144 9.149 1.00 95.19 92 GLY A O 1
ATOM 775 N N . ALA A 1 93 ? -4.696 9.272 7.482 1.00 97.25 93 ALA A N 1
ATOM 776 C CA . ALA A 1 93 ? -3.680 10.319 7.425 1.00 97.25 93 ALA A CA 1
ATOM 777 C C . ALA A 1 93 ? -4.299 11.702 7.197 1.00 97.25 93 ALA A C 1
ATOM 779 O O . ALA A 1 93 ? -4.021 12.643 7.936 1.00 97.25 93 ALA A O 1
ATOM 780 N N . VAL A 1 94 ? -5.194 11.825 6.212 1.00 97.94 94 VAL A N 1
ATOM 781 C CA . VAL A 1 94 ? -5.886 13.093 5.931 1.00 97.94 94 VAL A CA 1
ATOM 782 C C . VAL A 1 94 ? -6.688 13.565 7.146 1.00 97.94 94 VAL A C 1
ATOM 784 O O . VAL A 1 94 ? -6.657 14.751 7.481 1.00 97.94 94 VAL A O 1
ATOM 787 N N . ASN A 1 95 ? -7.385 12.654 7.827 1.00 96.88 95 ASN A N 1
ATOM 788 C CA . ASN A 1 95 ? -8.156 12.988 9.023 1.00 96.88 95 ASN A CA 1
ATOM 789 C C . ASN A 1 95 ? -7.255 13.439 10.183 1.00 96.88 95 ASN A C 1
ATOM 791 O O . ASN A 1 95 ? -7.526 14.479 10.781 1.00 96.88 95 ASN A O 1
ATOM 795 N N . GLU A 1 96 ? -6.183 12.698 10.471 1.00 97.50 96 GLU A N 1
ATOM 796 C CA . GLU A 1 96 ? -5.211 13.015 11.525 1.00 97.50 96 GLU A CA 1
ATOM 797 C C . GLU A 1 96 ? -4.556 14.385 11.294 1.00 97.50 96 GLU A C 1
ATOM 799 O O . GLU A 1 96 ? -4.568 15.240 12.188 1.00 97.50 96 GLU A O 1
ATOM 804 N N . ILE A 1 97 ? -4.088 14.645 10.067 1.00 97.50 97 ILE A N 1
ATOM 805 C CA . ILE A 1 97 ? -3.513 15.936 9.661 1.00 97.50 97 ILE A CA 1
ATOM 806 C C . ILE A 1 97 ? -4.535 17.062 9.838 1.00 97.50 97 ILE A C 1
ATOM 808 O O . ILE A 1 97 ? -4.218 18.101 10.422 1.00 97.50 97 ILE A O 1
ATOM 812 N N . LYS A 1 98 ? -5.782 16.864 9.390 1.00 97.38 98 LYS A N 1
ATOM 813 C CA . LYS A 1 98 ? -6.851 17.864 9.535 1.00 97.38 98 LYS A CA 1
ATOM 814 C C . LYS A 1 98 ? -7.165 18.158 11.003 1.00 97.38 98 LYS A C 1
ATOM 816 O O . LYS A 1 98 ? -7.433 19.306 11.348 1.00 97.38 98 LYS A O 1
ATOM 821 N N . SER A 1 99 ? -7.100 17.144 11.864 1.00 96.94 99 SER A N 1
ATOM 822 C CA . SER A 1 99 ? -7.251 17.291 13.316 1.00 96.94 99 SER A CA 1
ATOM 823 C C . SER A 1 99 ? -6.000 17.807 14.035 1.00 96.94 99 SER A C 1
ATOM 825 O O . SER A 1 99 ? -6.045 17.982 15.248 1.00 96.94 99 SER A O 1
ATOM 827 N N . ARG A 1 100 ? -4.900 18.070 13.313 1.00 95.94 100 ARG A N 1
ATOM 828 C CA . ARG A 1 100 ? -3.594 18.471 13.868 1.00 95.94 100 ARG A CA 1
ATOM 829 C C . ARG A 1 100 ? -3.052 17.496 14.919 1.00 95.94 100 ARG A C 1
ATOM 831 O O . ARG A 1 100 ? -2.386 17.911 15.861 1.00 95.94 100 ARG A O 1
ATOM 838 N N . ASN A 1 101 ? -3.329 16.209 14.741 1.00 96.25 101 ASN A N 1
ATOM 839 C CA . ASN A 1 101 ? -2.888 15.152 15.641 1.00 96.25 101 ASN A CA 1
ATOM 840 C C . ASN A 1 101 ? -2.295 13.989 14.825 1.00 96.25 101 ASN A C 1
ATOM 842 O O . ASN A 1 101 ? -2.980 12.987 14.612 1.00 96.25 101 ASN A O 1
ATOM 846 N N . PRO A 1 102 ? -1.073 14.148 14.279 1.00 95.50 102 PRO A N 1
ATOM 847 C CA . PRO A 1 102 ? -0.447 13.122 13.456 1.00 95.50 102 PRO A CA 1
ATOM 848 C C . PRO A 1 102 ? -0.123 11.879 14.292 1.00 95.50 102 PRO A C 1
ATOM 850 O O . PRO A 1 102 ? 0.468 11.979 15.367 1.00 95.50 102 PRO A O 1
ATOM 853 N N . GLY A 1 103 ? -0.484 10.708 13.776 1.00 95.50 103 GLY A N 1
ATOM 854 C CA . GLY A 1 103 ? -0.278 9.422 14.425 1.00 95.50 103 GLY A CA 1
ATOM 855 C C . GLY A 1 103 ? 0.158 8.338 13.442 1.00 95.50 103 GLY A C 1
ATOM 856 O O . GLY A 1 103 ? 0.867 8.591 12.461 1.00 95.50 103 GLY A O 1
ATOM 857 N N . MET A 1 104 ? -0.254 7.102 13.729 1.00 94.94 104 MET A N 1
ATOM 858 C CA . MET A 1 104 ? 0.145 5.925 12.956 1.00 94.94 104 MET A CA 1
ATOM 859 C C . MET A 1 104 ? -0.367 5.989 11.512 1.00 94.94 104 MET A C 1
ATOM 861 O O . MET A 1 104 ? 0.375 5.646 10.589 1.00 94.94 104 MET A O 1
ATOM 865 N N . MET A 1 105 ? -1.597 6.472 11.291 1.00 95.44 105 MET A N 1
ATOM 866 C CA . MET A 1 105 ? -2.159 6.538 9.941 1.00 95.44 105 MET A CA 1
ATOM 867 C C . MET A 1 105 ? -1.402 7.541 9.076 1.00 95.44 105 MET A C 1
ATOM 869 O O . MET A 1 105 ? -1.126 7.250 7.916 1.00 95.44 105 MET A O 1
ATOM 873 N N . THR A 1 106 ? -1.028 8.694 9.636 1.00 97.31 106 THR A N 1
ATOM 874 C CA . THR A 1 106 ? -0.230 9.716 8.946 1.00 97.31 106 THR A CA 1
ATOM 875 C C . THR A 1 106 ? 1.133 9.178 8.540 1.00 97.31 106 THR A C 1
ATOM 877 O O . THR A 1 106 ? 1.524 9.354 7.388 1.00 97.31 106 THR A O 1
ATOM 880 N N . LEU A 1 107 ? 1.838 8.490 9.446 1.00 96.88 107 LEU A N 1
ATOM 881 C CA . LEU A 1 107 ? 3.154 7.912 9.161 1.00 96.88 107 LEU A CA 1
ATOM 882 C C . LEU A 1 107 ? 3.085 6.912 7.996 1.00 96.88 107 LEU A C 1
ATOM 884 O O . LEU A 1 107 ? 3.833 7.032 7.025 1.00 96.88 107 LEU A O 1
ATOM 888 N N . ILE A 1 108 ? 2.154 5.957 8.074 1.00 96.62 108 ILE A N 1
ATOM 889 C CA . ILE A 1 108 ? 1.975 4.928 7.043 1.00 96.62 108 ILE A CA 1
ATOM 890 C C . ILE A 1 108 ? 1.528 5.573 5.732 1.00 96.62 108 ILE A C 1
ATOM 892 O O . ILE A 1 108 ? 2.127 5.319 4.690 1.00 96.62 108 ILE A O 1
ATOM 896 N N . GLY A 1 109 ? 0.505 6.431 5.785 1.00 97.94 109 GLY A N 1
ATOM 897 C CA . GLY A 1 109 ? -0.054 7.130 4.631 1.00 97.94 109 GLY A CA 1
ATOM 898 C C . GLY A 1 109 ? 0.998 7.941 3.878 1.00 97.94 109 GLY A C 1
ATOM 899 O O . GLY A 1 109 ? 1.049 7.892 2.649 1.00 97.94 109 GLY A O 1
ATOM 900 N N . LEU A 1 110 ? 1.879 8.632 4.603 1.00 98.25 110 LEU A N 1
ATOM 901 C CA . LEU A 1 110 ? 2.992 9.373 4.019 1.00 98.25 110 LEU A CA 1
ATOM 902 C C . LEU A 1 110 ? 3.993 8.437 3.331 1.00 98.25 110 LEU A C 1
ATOM 904 O O . LEU A 1 110 ? 4.335 8.673 2.174 1.00 98.25 110 LEU A O 1
ATOM 908 N N . ALA A 1 111 ? 4.416 7.365 4.007 1.00 98.12 111 ALA A N 1
ATOM 909 C CA . ALA A 1 111 ? 5.375 6.403 3.467 1.00 98.12 111 ALA A CA 1
ATOM 910 C C . ALA A 1 111 ? 4.876 5.765 2.162 1.00 98.12 111 ALA A C 1
ATOM 912 O O . ALA A 1 111 ? 5.581 5.793 1.150 1.00 98.12 111 ALA A O 1
ATOM 913 N N . ILE A 1 112 ? 3.633 5.265 2.152 1.00 98.19 112 ILE A N 1
ATOM 914 C CA . ILE A 1 112 ? 3.054 4.646 0.953 1.00 98.19 112 ILE A CA 1
ATOM 915 C C . ILE A 1 112 ? 2.869 5.665 -0.174 1.00 98.19 112 ILE A C 1
ATOM 917 O O . ILE A 1 112 ? 3.088 5.328 -1.333 1.00 98.19 112 ILE A O 1
ATOM 921 N N . THR A 1 113 ? 2.511 6.915 0.146 1.00 98.44 113 THR A N 1
ATOM 922 C CA . THR A 1 113 ? 2.297 7.968 -0.860 1.00 98.44 113 THR A CA 1
ATOM 923 C C . THR A 1 113 ? 3.605 8.376 -1.518 1.00 98.44 113 THR A C 1
ATOM 925 O O . THR A 1 113 ? 3.686 8.405 -2.744 1.00 98.44 113 THR A O 1
ATOM 928 N N . ILE A 1 114 ? 4.641 8.662 -0.723 1.00 98.25 114 ILE A N 1
ATOM 929 C CA . ILE A 1 114 ? 5.956 9.050 -1.244 1.00 98.25 114 ILE A CA 1
ATOM 930 C C . ILE A 1 114 ? 6.533 7.922 -2.097 1.00 98.25 114 ILE A C 1
ATOM 932 O O . ILE A 1 114 ? 6.945 8.165 -3.230 1.00 98.25 114 ILE A O 1
ATOM 936 N N . GLY A 1 115 ? 6.516 6.689 -1.585 1.00 98.06 115 GLY A N 1
ATOM 937 C CA . GLY A 1 115 ? 7.054 5.540 -2.304 1.00 98.06 115 GLY A CA 1
ATOM 938 C C . GLY A 1 115 ? 6.311 5.255 -3.607 1.00 98.06 115 GLY A C 1
ATOM 939 O O . GLY A 1 115 ? 6.949 5.035 -4.637 1.00 98.06 115 GLY A O 1
ATOM 940 N N . TYR A 1 116 ? 4.976 5.321 -3.598 1.00 98.38 116 TYR A N 1
ATOM 941 C CA . TYR A 1 116 ? 4.170 5.124 -4.802 1.00 98.38 116 TYR A CA 1
ATOM 942 C C . TYR A 1 116 ? 4.414 6.221 -5.844 1.00 98.38 116 TYR A C 1
ATOM 944 O O . TYR A 1 116 ? 4.643 5.905 -7.011 1.00 98.38 116 TYR A O 1
ATOM 952 N N . LEU A 1 117 ? 4.415 7.499 -5.447 1.00 98.25 117 LEU A N 1
ATOM 953 C CA . LEU A 1 117 ? 4.640 8.613 -6.373 1.00 98.25 117 LEU A CA 1
ATOM 954 C C . LEU A 1 117 ? 6.039 8.570 -6.986 1.00 98.25 117 LEU A C 1
ATOM 956 O O . LEU A 1 117 ? 6.164 8.676 -8.203 1.00 98.25 117 LEU A O 1
ATOM 960 N N . TYR A 1 118 ? 7.073 8.360 -6.170 1.00 98.06 118 TYR A N 1
ATOM 961 C CA . TYR A 1 118 ? 8.440 8.213 -6.664 1.00 98.06 118 TYR A CA 1
ATOM 962 C C . TYR A 1 118 ? 8.548 7.050 -7.657 1.00 98.06 118 TYR A C 1
ATOM 964 O O . TYR A 1 118 ? 9.015 7.239 -8.779 1.00 98.06 118 TYR A O 1
ATOM 972 N N . SER A 1 119 ? 8.031 5.875 -7.285 1.00 97.56 119 SER A N 1
ATOM 973 C CA . SER A 1 119 ? 8.045 4.691 -8.152 1.00 97.56 119 SER A CA 1
ATOM 974 C C . SER A 1 119 ? 7.313 4.948 -9.468 1.00 97.56 119 SER A C 1
ATOM 976 O O . SER A 1 119 ? 7.802 4.577 -10.528 1.00 97.56 119 SER A O 1
ATOM 978 N N . SER A 1 120 ? 6.173 5.642 -9.423 1.00 97.88 120 SER A N 1
ATOM 979 C CA . SER A 1 120 ? 5.411 6.028 -10.616 1.00 97.88 120 SER A CA 1
ATOM 980 C C . SER A 1 120 ? 6.226 6.934 -11.537 1.00 97.88 120 SER A C 1
ATOM 982 O O . SER A 1 120 ? 6.274 6.709 -12.740 1.00 97.88 120 SER A O 1
ATOM 984 N N . ILE A 1 121 ? 6.909 7.937 -10.984 1.00 97.62 121 ILE A N 1
ATOM 985 C CA . ILE A 1 121 ? 7.753 8.856 -11.757 1.00 97.62 121 ILE A CA 1
ATOM 986 C C . ILE A 1 121 ? 8.911 8.101 -12.438 1.00 97.62 121 ILE A C 1
ATOM 988 O O . ILE A 1 121 ? 9.221 8.383 -13.596 1.00 97.62 121 ILE A O 1
ATOM 992 N N . VAL A 1 122 ? 9.500 7.105 -11.765 1.00 96.62 122 VAL A N 1
ATOM 993 C CA . VAL A 1 122 ? 10.522 6.218 -12.354 1.00 96.62 122 VAL A CA 1
ATOM 994 C C . VAL A 1 122 ? 9.968 5.443 -13.553 1.00 96.62 122 VAL A C 1
ATOM 996 O O . VAL A 1 122 ? 10.599 5.416 -14.606 1.00 96.62 122 VAL A O 1
ATOM 999 N N . VAL A 1 123 ? 8.747 4.900 -13.462 1.00 95.56 123 VAL A N 1
ATOM 1000 C CA . VAL A 1 123 ? 8.103 4.192 -14.590 1.00 95.56 123 VAL A CA 1
ATOM 1001 C C . VAL A 1 123 ? 7.936 5.072 -15.833 1.00 95.56 123 VAL A C 1
ATOM 1003 O O . VAL A 1 123 ? 8.013 4.568 -16.954 1.00 95.56 123 VAL A O 1
ATOM 1006 N N . PHE A 1 124 ? 7.703 6.375 -15.658 1.00 96.44 124 PHE A N 1
ATOM 1007 C CA . PHE A 1 124 ? 7.361 7.285 -16.757 1.00 96.44 124 PHE A CA 1
ATOM 1008 C C . PHE A 1 124 ? 8.509 8.171 -17.254 1.00 96.44 124 PHE A C 1
ATOM 1010 O O . PHE A 1 124 ? 8.274 9.011 -18.121 1.00 96.44 124 PHE A O 1
ATOM 1017 N N . GLY A 1 125 ? 9.742 7.981 -16.774 1.00 91.69 125 GLY A N 1
ATOM 1018 C CA . GLY A 1 125 ? 10.910 8.610 -17.402 1.00 91.69 125 GLY A CA 1
ATOM 1019 C C . GLY A 1 125 ? 11.996 9.125 -16.466 1.00 91.69 125 GLY A C 1
ATOM 1020 O O . GLY A 1 125 ? 12.990 9.657 -16.957 1.00 91.69 125 GLY A O 1
ATOM 1021 N N . LEU A 1 126 ? 11.853 8.986 -15.146 1.00 93.81 126 LEU A N 1
ATOM 1022 C CA . LEU A 1 126 ? 12.959 9.270 -14.232 1.00 93.81 126 LEU A CA 1
ATOM 1023 C C . LEU A 1 126 ? 13.900 8.065 -14.144 1.00 93.81 126 LEU A C 1
ATOM 1025 O O . LEU A 1 126 ? 13.465 6.942 -13.913 1.00 93.81 126 LEU A O 1
ATOM 1029 N N . ALA A 1 127 ? 15.202 8.308 -14.278 1.00 91.12 127 ALA A N 1
ATOM 1030 C CA . ALA A 1 127 ? 16.204 7.281 -14.028 1.00 91.12 127 ALA A CA 1
ATOM 1031 C C . ALA A 1 127 ? 16.228 6.912 -12.535 1.00 91.12 127 ALA A C 1
ATOM 1033 O O . ALA A 1 127 ? 16.385 7.782 -11.675 1.00 91.12 127 ALA A O 1
ATOM 1034 N N . GLY A 1 128 ? 16.089 5.625 -12.228 1.00 91.31 128 GLY A N 1
ATOM 1035 C CA . GLY A 1 128 ? 16.094 5.111 -10.863 1.00 91.31 128 GLY A CA 1
ATOM 1036 C C . GLY A 1 128 ? 15.514 3.703 -10.775 1.00 91.31 128 GLY A C 1
ATOM 1037 O O . GLY A 1 128 ? 15.111 3.123 -11.779 1.00 91.31 128 GLY A O 1
ATOM 1038 N N . GLU A 1 129 ? 15.463 3.183 -9.553 1.00 91.12 129 GLU A N 1
ATOM 1039 C CA . GLU A 1 129 ? 14.786 1.930 -9.210 1.00 91.12 129 GLU A CA 1
ATOM 1040 C C . GLU A 1 129 ? 13.414 2.252 -8.617 1.00 91.12 129 GLU A C 1
ATOM 1042 O O . GLU A 1 129 ? 13.273 3.235 -7.895 1.00 91.12 129 GLU A O 1
ATOM 1047 N N . PHE A 1 130 ? 12.390 1.450 -8.895 1.00 94.06 130 PHE A N 1
ATOM 1048 C CA . PHE A 1 130 ? 11.074 1.606 -8.266 1.00 94.06 130 PHE A CA 1
ATOM 1049 C C . PHE A 1 130 ? 10.953 0.733 -7.010 1.00 94.06 130 PHE A C 1
ATOM 1051 O O . PHE A 1 130 ? 11.591 -0.310 -6.900 1.00 94.0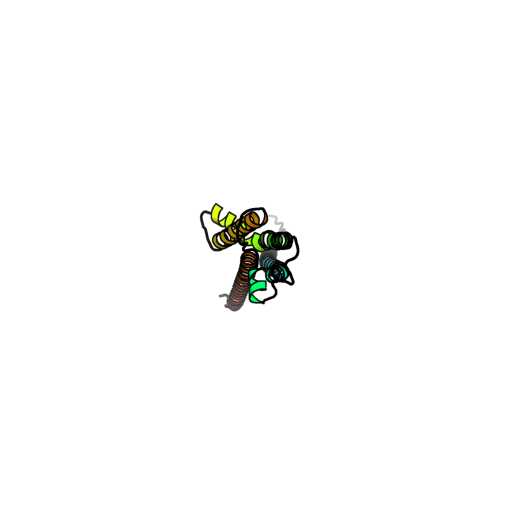6 130 PHE A O 1
ATOM 1058 N N . PHE A 1 131 ? 10.057 1.115 -6.099 1.00 95.88 131 PHE A N 1
ATOM 1059 C CA . PHE A 1 131 ? 9.857 0.454 -4.803 1.00 95.88 131 PHE A CA 1
ATOM 1060 C C . PHE A 1 131 ? 8.483 -0.228 -4.676 1.00 95.88 131 PHE A C 1
ATOM 1062 O O . PHE A 1 131 ? 7.871 -0.272 -3.609 1.00 95.88 131 PHE A O 1
ATOM 1069 N N . PHE A 1 132 ? 7.912 -0.701 -5.785 1.00 96.75 132 PHE A N 1
ATOM 1070 C CA . PHE A 1 132 ? 6.534 -1.201 -5.795 1.00 96.75 132 PHE A CA 1
ATOM 1071 C C . PHE A 1 132 ? 6.293 -2.391 -4.858 1.00 96.75 132 PHE A C 1
ATOM 1073 O O . PHE A 1 132 ? 5.246 -2.445 -4.210 1.00 96.75 132 PHE A O 1
ATOM 1080 N N . TRP A 1 133 ? 7.240 -3.327 -4.756 1.00 96.31 133 TRP A N 1
ATOM 1081 C CA . TRP A 1 133 ? 7.070 -4.500 -3.896 1.00 96.31 133 TRP A CA 1
ATOM 1082 C C . TRP A 1 133 ? 7.242 -4.146 -2.412 1.00 96.31 133 TRP A C 1
ATOM 1084 O O . TRP A 1 133 ? 6.532 -4.697 -1.570 1.00 96.31 133 TRP A O 1
ATOM 1094 N N . GLU A 1 134 ? 8.097 -3.178 -2.080 1.00 97.44 134 GLU A N 1
ATOM 1095 C CA . GLU A 1 134 ? 8.238 -2.628 -0.731 1.00 97.44 134 GLU A CA 1
ATOM 1096 C C . GLU A 1 134 ? 6.936 -1.959 -0.295 1.00 97.44 134 GLU A C 1
ATOM 1098 O O . GLU A 1 134 ? 6.448 -2.210 0.803 1.00 97.44 134 GLU A O 1
ATOM 1103 N N . ILE A 1 135 ? 6.326 -1.148 -1.165 1.00 97.25 135 ILE A N 1
ATOM 1104 C CA . ILE A 1 135 ? 5.059 -0.479 -0.847 1.00 97.25 135 ILE A CA 1
ATOM 1105 C C . ILE A 1 135 ? 3.906 -1.483 -0.756 1.00 97.25 135 ILE A C 1
ATOM 1107 O O . ILE A 1 135 ? 3.089 -1.379 0.160 1.00 97.25 135 ILE A O 1
ATOM 1111 N N . ALA A 1 136 ? 3.850 -2.483 -1.638 1.00 98.06 136 ALA A N 1
ATOM 1112 C CA . ALA A 1 136 ? 2.839 -3.538 -1.579 1.00 98.06 136 ALA A CA 1
ATOM 1113 C C . ALA A 1 136 ? 2.923 -4.347 -0.272 1.00 98.06 136 ALA A C 1
ATOM 1115 O O . ALA A 1 136 ? 1.927 -4.490 0.438 1.00 98.06 136 ALA A O 1
ATOM 1116 N N . THR A 1 137 ? 4.124 -4.800 0.097 1.00 97.75 137 THR A N 1
ATOM 1117 C CA . THR A 1 137 ? 4.344 -5.561 1.337 1.00 97.75 137 THR A CA 1
ATOM 1118 C C . THR A 1 137 ? 4.140 -4.713 2.590 1.00 97.75 137 THR A C 1
ATOM 1120 O O . THR A 1 137 ? 3.558 -5.195 3.563 1.00 97.75 137 THR A O 1
ATOM 1123 N N . LEU A 1 138 ? 4.533 -3.435 2.567 1.00 97.81 138 LEU A N 1
ATOM 1124 C CA . LEU A 1 138 ? 4.241 -2.490 3.642 1.00 97.81 138 LEU A CA 1
ATOM 1125 C C . LEU A 1 138 ? 2.728 -2.356 3.859 1.00 97.81 138 LEU A C 1
ATOM 1127 O O . LEU A 1 138 ? 2.266 -2.443 4.996 1.00 97.81 138 LEU A O 1
ATOM 1131 N N . ILE A 1 139 ? 1.947 -2.188 2.787 1.00 98.00 139 ILE A N 1
ATOM 1132 C CA . ILE A 1 139 ? 0.480 -2.113 2.867 1.00 98.00 139 ILE A CA 1
ATOM 1133 C C . ILE A 1 139 ? -0.098 -3.408 3.447 1.00 98.00 139 ILE A C 1
ATOM 1135 O O . ILE A 1 139 ? -0.918 -3.336 4.363 1.00 98.00 139 ILE A O 1
ATOM 1139 N N . ASP A 1 140 ? 0.341 -4.576 2.977 1.00 98.12 140 ASP A N 1
ATOM 1140 C CA . ASP A 1 140 ? -0.148 -5.869 3.470 1.00 98.12 140 ASP A CA 1
ATOM 1141 C C . ASP A 1 140 ? 0.128 -6.076 4.960 1.00 98.12 140 ASP A C 1
ATOM 1143 O O . ASP A 1 140 ? -0.784 -6.424 5.715 1.00 98.12 140 ASP A O 1
ATOM 1147 N N . ILE A 1 141 ? 1.361 -5.825 5.410 1.00 97.44 141 ILE A N 1
ATOM 1148 C CA . ILE A 1 141 ? 1.740 -5.984 6.821 1.00 97.44 141 ILE A CA 1
ATOM 1149 C C . ILE A 1 141 ? 0.953 -5.003 7.695 1.00 97.44 141 ILE A C 1
ATOM 1151 O O . ILE A 1 141 ? 0.480 -5.381 8.768 1.00 97.44 141 ILE A O 1
ATOM 1155 N N . MET A 1 142 ? 0.752 -3.762 7.243 1.00 96.50 142 MET A N 1
ATOM 1156 C CA . MET A 1 142 ? -0.035 -2.779 7.991 1.00 96.50 142 MET A CA 1
ATOM 1157 C C . MET A 1 142 ? -1.521 -3.148 8.052 1.00 96.50 142 MET A C 1
ATOM 1159 O O . MET A 1 142 ? -2.133 -3.002 9.114 1.00 96.50 142 MET A O 1
ATOM 1163 N N . LEU A 1 143 ? -2.107 -3.663 6.965 1.00 95.62 143 LEU A N 1
ATOM 1164 C CA . LEU A 1 143 ? -3.492 -4.155 6.949 1.00 95.62 143 LEU A CA 1
ATOM 1165 C C . LEU A 1 143 ? -3.665 -5.348 7.891 1.00 95.62 143 LEU A C 1
ATOM 1167 O O . LEU A 1 143 ? -4.630 -5.392 8.657 1.00 95.62 143 LEU A O 1
ATOM 1171 N N . LEU A 1 144 ? -2.714 -6.285 7.865 1.00 96.06 144 LEU A N 1
ATOM 1172 C CA . LEU A 1 144 ? -2.686 -7.436 8.760 1.00 96.06 144 LEU A CA 1
ATOM 1173 C C . LEU A 1 144 ? -2.586 -6.996 10.225 1.00 96.06 144 LEU A C 1
ATOM 1175 O O . LEU A 1 144 ? -3.357 -7.471 11.058 1.00 96.06 144 LEU A O 1
ATOM 1179 N N . GLY A 1 145 ? -1.679 -6.064 10.527 1.00 93.81 145 GLY A N 1
ATOM 1180 C CA . GLY A 1 145 ? -1.485 -5.513 11.868 1.00 93.81 145 GLY A CA 1
ATOM 1181 C C . GLY A 1 145 ? -2.760 -4.881 12.422 1.00 93.81 145 GLY A C 1
ATOM 1182 O O . GLY A 1 145 ? -3.226 -5.282 13.486 1.00 93.81 145 GLY A O 1
ATOM 1183 N N . HIS A 1 146 ? -3.390 -3.984 11.659 1.00 90.75 146 HIS A N 1
ATOM 1184 C CA . HIS A 1 146 ? -4.644 -3.337 12.064 1.00 90.75 146 HIS A CA 1
ATOM 1185 C C . HIS A 1 146 ? -5.788 -4.345 12.231 1.00 90.75 146 HIS A C 1
ATOM 1187 O O . HIS A 1 146 ? -6.613 -4.222 13.139 1.00 90.75 146 HIS A O 1
ATOM 1193 N N . TRP A 1 147 ? -5.846 -5.379 11.387 1.00 90.56 147 TRP A N 1
ATOM 1194 C CA . TRP A 1 147 ? -6.830 -6.445 11.549 1.00 90.56 147 TRP A CA 1
ATOM 1195 C C . TRP A 1 147 ? -6.627 -7.235 12.852 1.00 90.56 147 TRP A C 1
ATOM 1197 O O . TRP A 1 147 ? -7.600 -7.491 13.570 1.00 90.56 147 TRP A O 1
ATOM 1207 N N . ILE A 1 148 ? -5.382 -7.596 13.182 1.00 91.69 148 ILE A N 1
ATOM 1208 C CA . ILE A 1 148 ? -5.038 -8.307 14.422 1.00 91.69 148 ILE A CA 1
ATOM 1209 C C . ILE A 1 148 ? -5.318 -7.429 15.646 1.00 91.69 148 ILE A C 1
ATOM 1211 O O . ILE A 1 148 ? -5.911 -7.919 16.612 1.00 91.69 148 ILE A O 1
ATOM 1215 N N . GLU A 1 149 ? -4.954 -6.147 15.598 1.00 89.44 149 GLU A N 1
ATOM 1216 C CA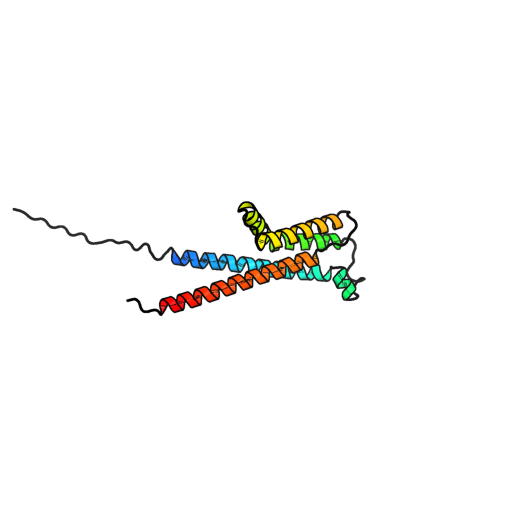 . GLU A 1 149 ? -5.205 -5.172 16.661 1.00 89.44 149 GLU A CA 1
ATOM 1217 C C . GLU A 1 149 ? -6.700 -5.107 16.992 1.00 89.44 149 GLU A C 1
ATOM 1219 O O . GLU A 1 149 ? -7.106 -5.403 18.119 1.00 89.44 149 GLU A O 1
ATOM 1224 N N . MET A 1 150 ? -7.549 -4.845 15.994 1.00 85.81 150 MET A N 1
ATOM 1225 C CA . MET A 1 150 ? -8.995 -4.746 16.208 1.00 85.81 150 MET A CA 1
ATOM 1226 C C . MET A 1 150 ? -9.612 -6.062 16.692 1.00 85.81 150 MET A C 1
ATOM 1228 O O . MET A 1 150 ? -10.487 -6.056 17.562 1.00 85.81 150 MET A O 1
ATOM 1232 N N . LYS A 1 151 ? -9.164 -7.206 16.157 1.00 84.62 151 LYS A N 1
ATOM 1233 C CA . LYS A 1 151 ? -9.642 -8.526 16.597 1.00 84.62 151 LYS A CA 1
ATOM 1234 C C . LYS A 1 151 ? -9.313 -8.772 18.072 1.00 84.62 151 LYS A C 1
ATOM 1236 O O . LYS A 1 151 ? -10.146 -9.324 18.793 1.00 84.62 151 LYS A O 1
ATOM 1241 N N . SER A 1 152 ? -8.131 -8.350 18.511 1.00 85.19 152 SER A N 1
ATOM 1242 C CA . SER A 1 152 ? -7.661 -8.508 19.890 1.00 85.19 152 SER A CA 1
ATOM 1243 C C . SER A 1 152 ? -8.433 -7.600 20.850 1.00 85.19 152 SER A C 1
ATOM 1245 O O . SER A 1 152 ? -8.915 -8.071 21.881 1.00 85.19 152 SER A O 1
ATOM 1247 N N . VAL A 1 153 ? -8.654 -6.337 20.468 1.00 82.88 153 VAL A N 1
ATOM 1248 C CA . VAL A 1 153 ? -9.430 -5.364 21.258 1.00 82.88 153 VAL A CA 1
ATOM 1249 C C . VAL A 1 153 ? -10.870 -5.838 21.463 1.00 82.88 153 VAL A C 1
ATOM 1251 O O . VAL A 1 153 ? -11.346 -5.889 22.596 1.00 82.88 153 VAL A O 1
ATOM 1254 N N . VAL A 1 154 ? -11.557 -6.269 20.399 1.00 81.00 154 VAL A N 1
ATOM 1255 C CA . VAL A 1 154 ? -12.941 -6.764 20.517 1.00 81.00 154 VAL A CA 1
ATOM 1256 C C . VAL A 1 154 ? -13.027 -8.045 21.347 1.00 81.00 154 VAL A C 1
ATOM 1258 O O . VAL A 1 154 ? -14.003 -8.237 22.075 1.00 81.00 154 VAL A O 1
ATOM 1261 N N . GLY A 1 155 ? -12.019 -8.917 21.276 1.00 81.69 155 GLY A N 1
ATOM 1262 C CA . GLY A 1 155 ? -11.925 -10.090 22.146 1.00 81.69 155 GLY A CA 1
ATOM 1263 C C . GLY A 1 155 ? -11.874 -9.710 23.628 1.00 81.69 155 GLY A C 1
ATOM 1264 O O . GLY A 1 155 ? -12.667 -10.223 24.418 1.00 81.69 155 GLY A O 1
ATOM 1265 N N . ALA A 1 156 ? -11.002 -8.765 23.988 1.00 83.31 156 ALA A N 1
ATOM 1266 C CA . ALA A 1 156 ? -10.851 -8.288 25.362 1.00 83.31 156 ALA A CA 1
ATOM 1267 C C . ALA A 1 156 ? -12.123 -7.604 25.888 1.00 83.31 156 ALA A C 1
ATOM 1269 O O . ALA A 1 156 ? -12.575 -7.908 26.992 1.00 83.31 156 ALA A O 1
ATOM 1270 N N . SER A 1 157 ? -12.755 -6.741 25.084 1.00 82.12 157 SER A N 1
ATOM 1271 C CA . SER A 1 157 ? -14.005 -6.074 25.474 1.00 82.12 157 SER A CA 1
ATOM 1272 C C . SER A 1 157 ? -15.129 -7.066 25.775 1.00 82.12 157 SER A C 1
ATOM 1274 O O . SER A 1 157 ? -15.878 -6.864 26.726 1.00 82.12 157 SER A O 1
ATOM 1276 N N . ARG A 1 158 ? -15.232 -8.163 25.012 1.00 84.31 158 ARG A N 1
ATOM 1277 C CA . ARG A 1 158 ? -16.238 -9.208 25.265 1.00 84.31 158 ARG A CA 1
ATOM 1278 C C . ARG A 1 158 ? -16.000 -9.928 26.587 1.00 84.31 158 ARG A C 1
ATOM 1280 O O . ARG A 1 158 ? -16.957 -10.165 27.309 1.00 84.31 158 ARG A O 1
ATOM 1287 N N . ALA A 1 159 ? -14.750 -10.251 26.915 1.00 84.62 159 ALA A N 1
ATOM 1288 C CA . ALA A 1 159 ? -14.423 -10.886 28.190 1.00 84.62 159 ALA A CA 1
ATOM 1289 C C . ALA A 1 159 ? -14.766 -9.977 29.384 1.00 84.62 159 ALA A C 1
ATOM 1291 O O . ALA A 1 159 ? -15.353 -10.441 30.358 1.00 84.62 159 ALA A O 1
ATOM 1292 N N . LEU A 1 160 ? -14.473 -8.675 29.278 1.00 85.00 160 LEU A N 1
ATOM 1293 C CA . LEU A 1 160 ? -14.855 -7.685 30.290 1.00 85.00 160 LEU A CA 1
ATOM 1294 C C . LEU A 1 160 ? -16.376 -7.570 30.443 1.00 85.00 160 LEU A C 1
ATOM 1296 O O . LEU A 1 160 ? -16.872 -7.460 31.561 1.00 85.00 160 LEU A O 1
ATOM 1300 N N . GLU A 1 161 ? -17.124 -7.622 29.340 1.00 86.50 161 GLU A N 1
ATOM 1301 C CA . GLU A 1 161 ? -18.584 -7.564 29.390 1.00 86.50 161 GLU A CA 1
ATOM 1302 C C . GLU A 1 161 ? -19.200 -8.817 30.031 1.00 86.50 161 GLU A C 1
ATOM 1304 O O . GLU A 1 161 ? -20.143 -8.699 30.811 1.00 86.50 161 GLU A O 1
ATOM 1309 N N . GLU A 1 162 ? -18.647 -10.007 29.774 1.00 88.00 162 GLU A N 1
ATOM 1310 C CA . GLU A 1 162 ? -19.076 -11.236 30.456 1.00 88.00 162 GLU A CA 1
ATOM 1311 C C . GLU A 1 162 ? -18.75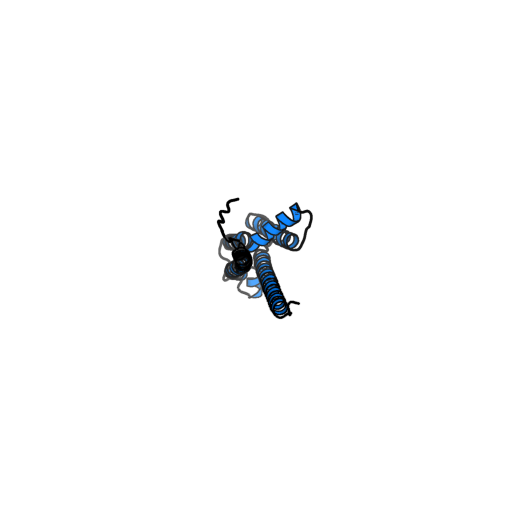6 -11.196 31.959 1.00 88.00 162 GLU A C 1
ATOM 1313 O O . GLU A 1 162 ? -19.613 -11.536 32.773 1.00 88.00 162 GLU A O 1
ATOM 1318 N N . LEU A 1 163 ? -17.578 -10.697 32.356 1.00 87.12 163 LEU A N 1
ATOM 1319 C CA . LEU A 1 163 ? -17.251 -10.483 33.774 1.00 87.12 163 LEU A CA 1
ATOM 1320 C C . LEU A 1 163 ? -18.226 -9.504 34.443 1.00 87.12 163 LEU A C 1
ATOM 1322 O O . LEU A 1 163 ? -18.707 -9.767 35.543 1.00 87.12 163 LEU A O 1
ATOM 1326 N N . ALA A 1 164 ? -18.575 -8.407 33.767 1.00 88.06 164 ALA A N 1
ATOM 1327 C CA . ALA A 1 164 ? -19.540 -7.438 34.279 1.00 88.06 164 ALA A CA 1
ATOM 1328 C C . ALA A 1 164 ? -20.956 -8.023 34.433 1.00 88.06 164 ALA A C 1
ATOM 13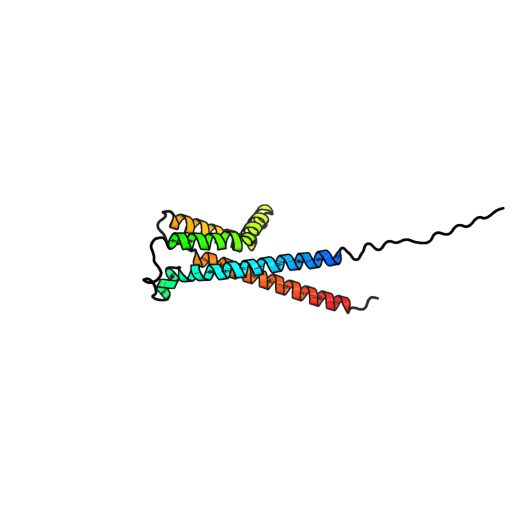30 O O . ALA A 1 164 ? -21.687 -7.616 35.332 1.00 88.06 164 ALA A O 1
ATOM 1331 N N . ARG A 1 165 ? -21.354 -8.989 33.593 1.00 88.06 165 ARG A N 1
ATOM 1332 C CA . ARG A 1 165 ? -22.649 -9.689 33.710 1.00 88.06 165 ARG A CA 1
ATOM 1333 C C . ARG A 1 165 ? -22.708 -10.665 34.880 1.00 88.06 165 ARG A C 1
ATOM 1335 O O . ARG A 1 165 ? -23.803 -10.941 35.360 1.00 88.06 165 ARG A O 1
ATOM 1342 N N . LEU A 1 166 ? -21.560 -11.184 35.310 1.00 86.88 166 LEU A N 1
ATOM 1343 C CA . LEU A 1 166 ? -21.444 -12.086 36.455 1.00 86.88 166 LEU A CA 1
ATOM 1344 C C . LEU A 1 166 ? -21.328 -11.345 37.793 1.00 86.88 166 LEU A C 1
ATOM 1346 O O . LEU A 1 166 ? -21.462 -11.981 38.837 1.00 86.88 166 LEU A O 1
ATOM 1350 N N . MET A 1 167 ? -21.102 -10.024 37.787 1.00 84.38 167 MET A N 1
ATOM 1351 C CA . MET A 1 167 ? -21.146 -9.242 39.021 1.00 84.38 167 MET A CA 1
ATOM 1352 C C . MET A 1 167 ? -22.583 -9.186 39.564 1.00 84.38 167 MET A C 1
ATOM 1354 O O . MET A 1 167 ? -23.498 -8.804 38.822 1.00 84.38 167 MET A O 1
ATOM 1358 N N . PRO A 1 168 ? -22.797 -9.542 40.845 1.00 78.06 168 PRO A N 1
ATOM 1359 C CA . PRO A 1 168 ? -24.080 -9.361 41.507 1.00 78.06 168 PRO A CA 1
ATOM 1360 C C . PRO A 1 168 ? -24.510 -7.899 41.412 1.00 78.06 168 PRO A C 1
ATOM 1362 O O . PRO A 1 168 ? -23.692 -6.989 41.549 1.00 78.06 168 PRO A O 1
ATOM 1365 N N . LYS A 1 169 ? -25.797 -7.677 41.152 1.00 70.12 169 LYS A N 1
ATOM 1366 C CA . LYS A 1 169 ? -26.394 -6.355 41.309 1.00 70.12 169 LYS A CA 1
ATOM 1367 C C . LYS A 1 169 ? -26.894 -6.281 42.741 1.00 70.12 169 LYS A C 1
ATOM 1369 O O . LYS A 1 169 ? -27.755 -7.090 43.090 1.00 70.12 169 LYS A O 1
ATOM 1374 N N . ASP A 1 170 ? -26.323 -5.377 43.524 1.00 57.97 170 ASP A N 1
ATOM 1375 C CA . ASP A 1 170 ? -26.917 -4.962 44.797 1.00 57.97 170 ASP A CA 1
ATOM 1376 C C . ASP A 1 170 ? -28.301 -4.330 44.563 1.00 57.97 170 ASP A C 1
ATOM 1378 O O . ASP A 1 170 ? -28.480 -3.644 43.521 1.00 57.97 170 ASP A O 1
#

Foldseek 3Di:
DDDDDDDDDDDPDDPDPPPVVVVVVVLVVVLVLLVVLLVLLVVLLVVLLVLACVNCVVVVNNPPRDDPCSLVVSLVSLVCNCVRLVVVLLVVLVVCVVVVHDDDSVVLNVVLVVLSVVLVVCSVDDPDHHCSSVSSVSSNVVSVVVSVVSVVVVVVVVVVVVVVVPDDDD

Sequence (170 aa):
MNHNLNKHSHNHKQHGKTQVHKKHDHHRHMISDFKIRFIFSSIATVPVILLSPIIQKFLRLEDILQFPGYVYVLFAISSFIFFYGGWSFLKGAVNEIKSRNPGMMTLIGLAITIGYLYSSIVVFGLAGEFFFWEIATLIDIMLLGHWIEMKSVVGASRALEELARLMPKD

pLDDT: mean 83.7, std 18.93, range [33.06, 98.44]

Secondary structure (DSSP, 8-state):
----------------SHHHHHHHHHHHHHHHHHHHHHHHHHHHHHHHHHT-HHHHHHHT-HHHH--TTHHHHHHHHHHHIIIIITHHHHHHHHHHHHTT---HHHHHHHHHHHHHHHHHHHHTT-SS---HHHHHHHHHHHHHHHHHHHHHHHHHHHHHHHHHHHSPP-

Radius of gyration: 26.67 Å; chains: 1; bounding box: 91×34×69 Å